Protein AF-A0A0D0DEZ7-F1 (afdb_monomer_lite)

Radius of gyration: 14.69 Å; chains: 1; bounding box: 36×17×42 Å

Sequence (64 aa):
VLLLLEFRCELNFIEQCWGRAKRIYWQFPASTKEADLEQNVCKALDSVTLKLMCKYVLPHSIWI

Secondary structure (DSSP, 8-state):
-----S--GGG-HHHHHHHHHHHHHTTSPP-S-HHHHHHHHHHHHHTS-HHHHHHHHS-GGG--

Foldseek 3Di:
DDDPDDPPCVLDLVSQLVVQLVVQLVVDDDDPDPVVSVVSSVVSSVVCDPVVSVVSVDPPVVVD

Organism: NCBI:txid930991

pLDDT: mean 83.54, std 17.05, range [43.97, 97.75]

Structure (mmCIF, N/CA/C/O backbone):
data_AF-A0A0D0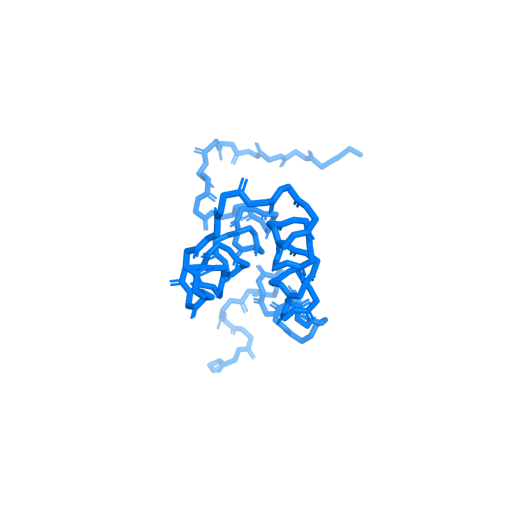DEZ7-F1
#
_entry.id   AF-A0A0D0DEZ7-F1
#
loop_
_atom_site.group_PDB
_atom_site.id
_atom_site.type_symbol
_atom_site.label_atom_id
_atom_site.label_alt_id
_atom_site.label_comp_id
_atom_site.label_asym_id
_atom_site.label_entity_id
_atom_site.label_seq_id
_atom_site.pdbx_PDB_ins_code
_atom_site.Cartn_x
_atom_site.Cartn_y
_atom_site.Cartn_z
_atom_site.occupancy
_atom_site.B_iso_or_equiv
_atom_site.auth_seq_id
_atom_site.auth_comp_id
_atom_site.auth_asym_id
_atom_site.auth_atom_id
_atom_site.pdbx_PDB_model_num
ATOM 1 N N . VAL A 1 1 ? 22.013 -9.483 -5.340 1.00 51.56 1 VAL A N 1
ATOM 2 C CA . VAL A 1 1 ? 22.136 -8.185 -4.633 1.00 51.56 1 VAL A CA 1
ATOM 3 C C . VAL A 1 1 ? 21.822 -7.086 -5.635 1.00 51.56 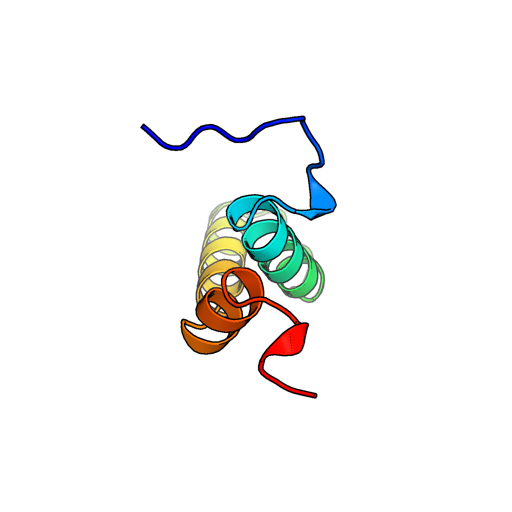1 VAL A C 1
ATOM 5 O O . VAL A 1 1 ? 22.493 -7.034 -6.656 1.00 51.56 1 VAL A O 1
ATOM 8 N N . LEU A 1 2 ? 20.769 -6.296 -5.405 1.00 59.66 2 LEU A N 1
ATOM 9 C CA . LEU A 1 2 ? 20.431 -5.123 -6.223 1.00 59.66 2 LEU A CA 1
ATOM 10 C C . LEU A 1 2 ? 21.151 -3.906 -5.631 1.00 59.66 2 LEU A C 1
ATOM 12 O O . LEU A 1 2 ? 20.960 -3.592 -4.459 1.00 59.66 2 LEU A O 1
ATOM 16 N N . LEU A 1 3 ? 21.994 -3.254 -6.427 1.00 61.59 3 LEU A N 1
ATOM 17 C CA . LEU A 1 3 ? 22.672 -2.012 -6.060 1.00 61.59 3 LEU A CA 1
ATOM 18 C C . LEU A 1 3 ? 21.770 -0.834 -6.456 1.00 61.59 3 LEU A C 1
ATOM 20 O O . LEU A 1 3 ? 21.735 -0.440 -7.619 1.00 61.59 3 LEU A O 1
ATOM 24 N N . LEU A 1 4 ? 21.024 -0.290 -5.490 1.00 60.88 4 LEU A N 1
ATOM 25 C CA . LEU A 1 4 ? 20.356 1.010 -5.617 1.00 60.88 4 LEU A CA 1
ATOM 26 C C . LEU A 1 4 ? 21.430 2.096 -5.497 1.00 60.88 4 LEU A C 1
ATOM 28 O O . LEU A 1 4 ? 21.735 2.585 -4.410 1.00 60.88 4 LEU A O 1
ATOM 32 N N . LEU A 1 5 ? 22.068 2.389 -6.629 1.00 61.31 5 LEU A N 1
ATOM 33 C CA . LEU A 1 5 ? 23.027 3.475 -6.764 1.00 61.31 5 LEU A CA 1
ATOM 34 C C . LEU A 1 5 ? 22.269 4.793 -6.583 1.00 61.31 5 LEU A C 1
ATOM 36 O O . LEU A 1 5 ? 21.507 5.207 -7.449 1.00 61.31 5 LEU A O 1
ATOM 40 N N . GLU A 1 6 ? 22.503 5.404 -5.425 1.00 56.59 6 GLU A N 1
ATOM 41 C CA . GLU A 1 6 ? 22.037 6.727 -5.008 1.00 56.59 6 GLU A CA 1
ATOM 42 C C . GLU A 1 6 ? 20.554 6.782 -4.591 1.00 56.59 6 GLU A C 1
ATOM 44 O O . GLU A 1 6 ? 19.637 6.510 -5.362 1.00 56.59 6 GLU A O 1
ATOM 49 N N . PHE A 1 7 ? 20.334 7.147 -3.320 1.00 52.19 7 PHE A N 1
ATOM 50 C CA . PHE A 1 7 ? 19.060 7.290 -2.600 1.00 52.19 7 PHE A CA 1
ATOM 51 C C . PHE A 1 7 ? 18.110 8.331 -3.229 1.00 52.19 7 PHE A C 1
ATOM 53 O O . PHE A 1 7 ? 17.752 9.337 -2.620 1.00 52.19 7 PHE A O 1
ATOM 60 N N . ARG A 1 8 ? 17.646 8.095 -4.454 1.00 57.91 8 ARG A N 1
ATOM 61 C CA . ARG A 1 8 ? 16.491 8.793 -5.015 1.00 57.91 8 ARG A CA 1
ATOM 62 C C . ARG A 1 8 ? 15.260 7.961 -4.687 1.00 57.91 8 ARG A C 1
ATOM 64 O O . ARG A 1 8 ? 14.894 7.080 -5.460 1.00 57.91 8 ARG A O 1
ATOM 71 N N . CYS A 1 9 ? 14.629 8.219 -3.533 1.00 53.09 9 CYS A N 1
ATOM 72 C CA . CYS A 1 9 ? 13.392 7.530 -3.111 1.00 53.09 9 CYS A CA 1
ATOM 73 C C . CYS A 1 9 ? 12.314 7.534 -4.208 1.00 53.09 9 CYS A C 1
ATOM 75 O O . CYS A 1 9 ? 11.518 6.608 -4.305 1.00 53.09 9 CYS A O 1
ATOM 77 N N . GLU A 1 10 ? 12.348 8.535 -5.082 1.00 56.41 10 GLU A N 1
ATOM 78 C CA . GLU A 1 10 ? 11.433 8.741 -6.210 1.00 56.41 10 GLU A CA 1
ATOM 79 C C . GLU A 1 10 ? 11.586 7.682 -7.317 1.00 56.41 10 GLU A C 1
ATOM 81 O O . GLU A 1 10 ? 10.686 7.499 -8.132 1.00 56.41 10 GLU A O 1
ATOM 86 N N . LEU A 1 11 ? 12.707 6.952 -7.328 1.00 63.81 11 LEU A N 1
ATOM 87 C CA . LEU A 1 11 ? 13.003 5.876 -8.275 1.00 63.81 11 LEU A CA 1
ATOM 88 C C . LEU A 1 11 ? 12.923 4.479 -7.649 1.00 63.81 11 LEU A C 1
ATOM 90 O O . LEU A 1 11 ? 13.032 3.489 -8.374 1.00 63.81 11 LEU A O 1
ATOM 94 N N . ASN A 1 12 ? 12.715 4.354 -6.333 1.00 77.69 12 ASN A N 1
ATOM 95 C CA . ASN A 1 12 ? 12.565 3.035 -5.732 1.00 77.69 12 ASN A CA 1
ATOM 96 C C . ASN A 1 12 ? 11.167 2.484 -6.039 1.00 77.69 12 ASN A C 1
ATOM 98 O O . ASN A 1 12 ? 10.147 3.047 -5.641 1.00 77.69 12 ASN A O 1
ATOM 102 N N . PHE A 1 13 ? 11.127 1.350 -6.735 1.00 82.81 13 PHE A N 1
ATOM 103 C CA . PHE A 1 13 ? 9.908 0.616 -7.068 1.00 82.81 13 PHE A CA 1
ATOM 104 C C . PHE A 1 13 ? 8.977 0.429 -5.855 1.00 82.81 13 PHE A C 1
ATOM 106 O O . PHE A 1 13 ? 7.766 0.645 -5.944 1.00 82.81 13 PHE A O 1
ATOM 113 N N . ILE A 1 14 ? 9.560 0.066 -4.709 1.00 87.81 14 ILE A N 1
ATOM 114 C CA . ILE A 1 14 ? 8.821 -0.198 -3.471 1.00 87.81 14 ILE A CA 1
ATOM 115 C C . ILE A 1 14 ? 8.173 1.087 -2.935 1.00 87.81 14 ILE A C 1
ATOM 117 O O . ILE A 1 14 ? 7.004 1.063 -2.555 1.00 87.81 14 ILE A O 1
ATOM 121 N N . GLU A 1 15 ? 8.8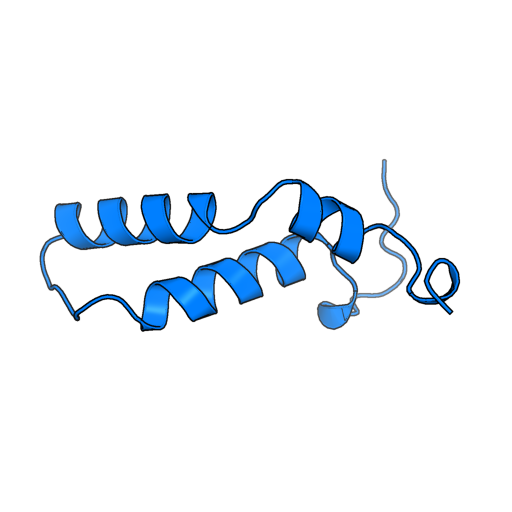77 2.220 -2.979 1.00 87.75 15 GLU A N 1
ATOM 122 C CA . GLU A 1 15 ? 8.334 3.516 -2.547 1.00 87.75 15 GLU A CA 1
ATOM 123 C C . GLU A 1 15 ? 7.183 3.983 -3.445 1.00 87.75 15 GLU A C 1
ATOM 125 O O . GLU A 1 15 ? 6.181 4.496 -2.949 1.00 87.75 15 GLU A O 1
ATOM 130 N N . GLN A 1 16 ? 7.260 3.742 -4.760 1.00 88.44 16 GLN A N 1
ATOM 131 C CA . GLN A 1 16 ? 6.153 4.042 -5.678 1.00 88.44 16 GLN A CA 1
ATOM 132 C C . GLN A 1 16 ? 4.904 3.201 -5.361 1.00 88.44 16 GLN A C 1
ATOM 134 O O . GLN A 1 16 ? 3.783 3.724 -5.359 1.00 88.44 16 GLN A O 1
ATOM 139 N N . CYS A 1 17 ? 5.085 1.919 -5.028 1.00 93.00 17 CYS A N 1
ATOM 140 C CA . CYS A 1 17 ? 3.996 1.045 -4.589 1.00 93.00 17 CYS A CA 1
ATOM 141 C C . CYS A 1 17 ? 3.376 1.535 -3.272 1.00 93.00 17 CYS A C 1
ATOM 143 O O . CYS A 1 17 ? 2.154 1.676 -3.179 1.00 93.00 17 CYS A O 1
ATOM 145 N N . TRP A 1 18 ? 4.207 1.877 -2.284 1.00 93.62 18 TRP A N 1
ATOM 146 C CA . TRP A 1 18 ? 3.750 2.441 -1.012 1.00 93.62 18 TRP A CA 1
ATOM 147 C C . TRP A 1 18 ? 3.036 3.780 -1.180 1.00 93.62 18 TRP A C 1
ATOM 149 O O . TRP A 1 18 ? 1.994 3.998 -0.563 1.00 93.62 18 TRP A O 1
ATOM 159 N N . GLY A 1 19 ? 3.540 4.669 -2.037 1.00 92.94 19 GLY A N 1
ATOM 160 C CA . GLY A 1 19 ? 2.902 5.946 -2.349 1.00 92.94 19 GLY A CA 1
ATOM 161 C C . GLY A 1 19 ? 1.508 5.763 -2.951 1.00 92.94 19 GLY A C 1
ATOM 162 O O . GLY A 1 19 ? 0.559 6.446 -2.552 1.00 92.94 19 GLY A O 1
ATOM 163 N N . ARG A 1 20 ? 1.346 4.790 -3.860 1.00 94.44 20 ARG A N 1
ATOM 164 C CA . ARG A 1 20 ? 0.037 4.431 -4.423 1.00 94.44 20 ARG A CA 1
ATOM 165 C C . ARG A 1 20 ? -0.915 3.903 -3.353 1.00 94.44 20 ARG A C 1
ATOM 167 O O . ARG A 1 20 ? -2.036 4.406 -3.270 1.00 94.44 20 ARG A O 1
ATOM 174 N N . ALA A 1 21 ? -0.475 2.941 -2.544 1.00 96.62 21 ALA A N 1
ATOM 175 C CA . ALA A 1 21 ? -1.287 2.373 -1.471 1.00 96.62 21 ALA A CA 1
ATOM 176 C C . ALA A 1 21 ? -1.706 3.453 -0.461 1.00 96.62 21 ALA A C 1
ATOM 178 O O . ALA A 1 21 ? -2.886 3.589 -0.159 1.00 96.62 21 ALA A O 1
ATOM 179 N N . LYS A 1 22 ? -0.779 4.314 -0.025 1.00 95.81 22 LYS A N 1
ATOM 180 C CA . LYS A 1 22 ? -1.052 5.421 0.908 1.00 95.81 22 LYS A CA 1
ATOM 181 C C . LYS A 1 22 ? -2.097 6.405 0.368 1.00 95.81 22 LYS A C 1
ATOM 183 O O . LYS A 1 22 ? -2.985 6.823 1.106 1.00 95.81 22 LYS A O 1
ATOM 188 N N . ARG A 1 23 ? -2.053 6.721 -0.933 1.00 96.31 23 ARG A N 1
ATOM 189 C CA . ARG A 1 23 ? -3.065 7.569 -1.588 1.00 96.31 23 ARG A CA 1
ATOM 190 C C . ARG A 1 23 ? -4.460 6.938 -1.593 1.00 96.31 23 ARG A C 1
ATOM 192 O O . ARG A 1 23 ? -5.444 7.670 -1.523 1.00 96.31 23 ARG A O 1
ATOM 199 N N . ILE A 1 24 ? -4.554 5.615 -1.728 1.00 97.62 24 ILE A N 1
ATOM 200 C CA . ILE A 1 24 ? -5.830 4.892 -1.632 1.00 97.62 24 ILE A CA 1
ATOM 201 C C . ILE A 1 24 ? -6.282 4.811 -0.177 1.00 97.62 24 ILE A C 1
ATOM 203 O O . ILE A 1 24 ? -7.448 5.056 0.106 1.00 97.62 24 ILE A O 1
ATOM 207 N N . TYR A 1 25 ? -5.355 4.570 0.749 1.00 97.62 25 TYR A N 1
ATOM 208 C CA . TYR A 1 25 ? -5.648 4.527 2.174 1.00 97.62 25 TYR A CA 1
ATOM 209 C C . TYR A 1 25 ? -6.311 5.821 2.675 1.00 97.62 25 TYR A C 1
ATOM 211 O O . TYR A 1 25 ? -7.307 5.768 3.387 1.00 97.62 25 TYR A O 1
ATOM 219 N N . TRP A 1 26 ? -5.829 6.987 2.229 1.00 97.12 26 TRP A N 1
ATOM 220 C CA . TRP A 1 26 ? -6.421 8.293 2.557 1.00 97.12 26 TRP A CA 1
ATOM 221 C C . TRP A 1 26 ? -7.849 8.520 2.042 1.00 97.12 26 TRP A C 1
ATOM 223 O O . TRP A 1 26 ? -8.466 9.513 2.414 1.00 97.12 26 TRP A O 1
ATOM 233 N N . GLN A 1 27 ? -8.379 7.641 1.191 1.00 97.38 27 GLN A N 1
ATOM 234 C CA . GLN A 1 27 ? -9.765 7.715 0.721 1.00 97.38 27 GLN A CA 1
ATOM 235 C C . GLN A 1 27 ? -10.726 6.920 1.615 1.00 97.38 27 GLN A C 1
ATOM 237 O O . GLN A 1 27 ? -11.939 7.083 1.486 1.00 97.38 27 GLN A O 1
ATOM 242 N N . PHE A 1 28 ? -10.217 6.067 2.513 1.00 96.38 28 PHE A N 1
ATOM 243 C CA . PHE A 1 28 ? -11.055 5.372 3.488 1.00 96.38 28 PHE A CA 1
ATOM 244 C C . PHE A 1 28 ? -11.528 6.325 4.593 1.00 96.38 28 PHE A C 1
ATOM 246 O O . PHE A 1 28 ? -10.836 7.294 4.920 1.00 96.38 28 PHE A O 1
ATOM 253 N N . PRO A 1 29 ? -12.699 6.060 5.199 1.00 95.00 29 PRO A N 1
ATOM 254 C CA . PRO A 1 29 ? -13.154 6.826 6.350 1.00 95.00 29 PRO A CA 1
ATOM 255 C C . PRO A 1 29 ? -12.170 6.694 7.518 1.00 95.00 29 PRO A C 1
ATOM 257 O O . PRO A 1 29 ? -11.588 5.630 7.744 1.00 95.00 29 PRO A O 1
ATOM 260 N N . ALA A 1 30 ? -12.017 7.771 8.289 1.00 94.06 30 ALA A N 1
ATOM 261 C CA . ALA A 1 30 ? -11.252 7.731 9.527 1.00 94.06 30 ALA A CA 1
ATOM 262 C C . ALA A 1 30 ? -11.905 6.749 10.514 1.00 94.06 30 ALA A C 1
ATOM 264 O O . ALA A 1 30 ? -13.116 6.795 10.733 1.00 94.06 30 ALA A O 1
ATOM 265 N N . SER A 1 31 ? -11.098 5.884 11.125 1.00 95.44 31 SER A N 1
ATOM 266 C CA . SER A 1 31 ? -11.527 4.986 12.198 1.00 95.44 31 SER A CA 1
ATOM 267 C C . SER A 1 31 ? -10.533 5.041 13.353 1.00 95.44 31 SER A C 1
ATOM 269 O O . SER A 1 31 ? -9.360 5.361 13.171 1.00 95.44 31 SER A O 1
ATOM 271 N N . THR A 1 32 ? -11.014 4.744 14.555 1.00 94.88 32 THR A N 1
ATOM 272 C CA . THR A 1 32 ? -10.197 4.558 15.761 1.00 94.88 32 THR A CA 1
ATOM 273 C C . THR A 1 32 ? -10.031 3.083 16.121 1.00 94.88 32 THR A C 1
ATOM 275 O O . THR A 1 32 ? -9.289 2.762 17.045 1.00 94.88 32 THR A O 1
ATOM 278 N N . LYS A 1 33 ? -10.719 2.176 15.414 1.00 97.44 33 LYS A N 1
ATOM 279 C CA . LYS A 1 33 ? -10.645 0.734 15.653 1.00 97.44 33 LYS A CA 1
ATOM 280 C C . LYS A 1 33 ? -9.515 0.137 14.831 1.00 97.44 33 LYS A C 1
ATOM 282 O O . LYS A 1 33 ? -9.533 0.228 13.608 1.00 97.44 33 LYS A O 1
ATOM 287 N N . GLU A 1 34 ? -8.590 -0.540 15.497 1.00 97.00 34 GLU A N 1
ATOM 288 C CA . GLU A 1 34 ? -7.448 -1.204 14.861 1.00 97.00 34 GLU A CA 1
ATOM 289 C C . GLU A 1 34 ? -7.872 -2.148 13.727 1.00 97.00 34 GLU A C 1
ATOM 291 O O . GLU A 1 34 ? -7.351 -2.034 12.625 1.00 97.00 34 GLU A O 1
ATOM 296 N N . ALA A 1 35 ? -8.909 -2.967 13.939 1.00 97.25 35 ALA A N 1
ATOM 297 C CA . ALA A 1 35 ? -9.428 -3.883 12.919 1.00 97.25 35 ALA A CA 1
ATOM 298 C C . ALA A 1 35 ? -9.874 -3.177 11.621 1.00 97.25 35 ALA A C 1
ATOM 300 O O . ALA A 1 35 ? -9.662 -3.694 10.523 1.00 97.25 35 ALA A O 1
ATOM 301 N N . ASP A 1 36 ? -10.466 -1.982 11.727 1.00 97.19 36 ASP A N 1
ATOM 302 C CA . ASP A 1 36 ? -10.859 -1.203 10.549 1.00 97.19 36 ASP A CA 1
ATOM 303 C C . ASP A 1 36 ? -9.617 -0.644 9.840 1.00 97.19 36 ASP A C 1
ATOM 305 O O . ASP A 1 36 ? -9.549 -0.639 8.610 1.00 97.19 36 ASP A O 1
ATOM 309 N N . LEU A 1 37 ? -8.620 -0.187 10.607 1.00 96.88 37 LEU A N 1
ATOM 310 C CA 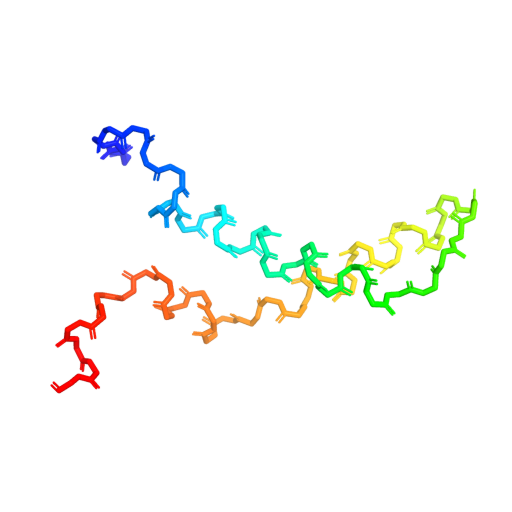. LEU A 1 37 ? -7.360 0.329 10.069 1.00 96.88 37 LEU A CA 1
ATOM 311 C C . LEU A 1 37 ? -6.584 -0.769 9.334 1.00 96.88 37 LEU A C 1
ATOM 313 O O . LEU A 1 37 ? -6.154 -0.544 8.204 1.00 96.88 37 LEU A O 1
ATOM 317 N N . GLU A 1 38 ? -6.467 -1.962 9.921 1.00 97.69 38 GLU A N 1
ATOM 318 C CA . GLU A 1 38 ? -5.839 -3.131 9.297 1.00 97.69 38 GLU A CA 1
ATOM 319 C C . GLU A 1 38 ? -6.542 -3.508 7.993 1.00 97.69 38 GLU A C 1
ATOM 321 O O . GLU A 1 38 ? -5.899 -3.632 6.948 1.00 97.69 38 GLU A O 1
ATOM 326 N N . GLN A 1 39 ? -7.875 -3.607 8.015 1.00 97.69 39 GLN A N 1
ATOM 327 C CA . GLN A 1 39 ? -8.645 -3.931 6.819 1.00 97.69 39 GLN A CA 1
ATOM 328 C C . GLN A 1 39 ? -8.456 -2.874 5.719 1.00 97.69 39 GLN A C 1
ATOM 330 O O . GLN A 1 39 ? -8.345 -3.215 4.538 1.00 97.69 39 GLN A O 1
ATOM 335 N N . ASN A 1 40 ? -8.409 -1.594 6.088 1.00 97.62 40 ASN A N 1
ATOM 336 C CA . ASN A 1 40 ? -8.174 -0.495 5.156 1.00 97.62 40 ASN A CA 1
ATOM 337 C C . ASN A 1 40 ? -6.758 -0.539 4.567 1.00 97.62 40 ASN A C 1
ATOM 339 O O . ASN A 1 40 ? -6.592 -0.289 3.372 1.00 97.62 40 ASN A O 1
ATOM 343 N N . VAL A 1 41 ? -5.743 -0.897 5.361 1.00 96.94 41 VAL A N 1
ATOM 344 C CA . VAL A 1 41 ? -4.371 -1.103 4.870 1.00 96.94 41 VAL A CA 1
ATOM 345 C C . VAL A 1 41 ? -4.319 -2.276 3.892 1.00 96.94 41 VAL A C 1
ATOM 347 O O . VAL A 1 41 ? -3.784 -2.105 2.798 1.00 96.94 41 VAL A O 1
ATOM 350 N N . CYS A 1 42 ? -4.927 -3.422 4.216 1.00 97.75 42 CYS A N 1
ATOM 351 C CA . CYS A 1 42 ? -4.995 -4.569 3.303 1.00 97.75 42 CYS A CA 1
ATOM 352 C C . CYS A 1 42 ? -5.647 -4.186 1.967 1.00 97.75 42 CYS A C 1
ATOM 354 O O . CYS A 1 42 ? -5.038 -4.355 0.914 1.00 97.75 42 CYS A O 1
ATOM 356 N N . LYS A 1 43 ? -6.828 -3.552 2.002 1.00 97.50 43 LYS A N 1
ATOM 357 C CA . LYS A 1 43 ? -7.522 -3.084 0.789 1.00 97.50 43 LYS A CA 1
ATOM 358 C C . LYS A 1 43 ? -6.697 -2.067 -0.009 1.00 97.50 43 LYS A C 1
ATOM 360 O O . LYS A 1 43 ? -6.719 -2.074 -1.240 1.00 97.50 43 LYS A O 1
ATOM 365 N N . ALA A 1 44 ? -5.981 -1.171 0.671 1.00 97.62 44 ALA A N 1
ATOM 366 C CA . ALA A 1 44 ? -5.104 -0.202 0.023 1.00 97.62 44 ALA A CA 1
ATOM 367 C C . ALA A 1 44 ? -3.914 -0.875 -0.676 1.00 97.62 44 ALA A C 1
ATOM 369 O O . ALA A 1 44 ? -3.563 -0.475 -1.789 1.00 97.62 44 ALA A O 1
ATOM 370 N N . LEU A 1 45 ? -3.311 -1.892 -0.061 1.00 96.50 45 LEU A N 1
ATOM 371 C CA . LEU A 1 45 ? -2.215 -2.664 -0.649 1.00 96.50 45 LEU A CA 1
ATOM 372 C C . LEU A 1 45 ? -2.695 -3.494 -1.846 1.00 96.50 45 LEU A C 1
ATOM 374 O O . LEU A 1 45 ? -2.060 -3.444 -2.898 1.00 96.50 45 LEU A O 1
ATOM 378 N N . ASP A 1 46 ? -3.862 -4.134 -1.746 1.00 96.81 46 ASP A N 1
ATOM 379 C CA . ASP A 1 46 ? -4.476 -4.904 -2.840 1.00 96.81 46 ASP A CA 1
ATOM 380 C C . ASP A 1 46 ? -4.788 -4.044 -4.078 1.00 96.81 46 ASP A C 1
ATOM 382 O O . ASP A 1 46 ? -4.854 -4.537 -5.206 1.00 96.81 46 ASP A O 1
ATOM 386 N N . SER A 1 47 ? -4.932 -2.725 -3.906 1.00 96.12 47 SER A N 1
ATOM 387 C CA . SER A 1 47 ? -5.120 -1.792 -5.025 1.00 96.12 47 SER A CA 1
ATOM 388 C C . SER A 1 47 ? -3.874 -1.628 -5.914 1.00 96.12 47 SER A C 1
ATOM 390 O O . SER A 1 47 ? -3.967 -1.130 -7.046 1.00 96.12 47 SER A O 1
ATOM 392 N N . VAL A 1 48 ? -2.694 -2.032 -5.428 1.00 95.81 48 VAL A N 1
ATOM 393 C CA . VAL A 1 48 ? -1.436 -2.004 -6.182 1.00 95.81 48 VAL A CA 1
ATOM 394 C C . VAL A 1 48 ? -1.367 -3.241 -7.077 1.00 95.81 48 VAL A C 1
ATOM 396 O O . VAL A 1 48 ? -0.748 -4.249 -6.762 1.00 95.81 48 VAL A O 1
ATOM 399 N N . THR A 1 49 ? -2.029 -3.166 -8.230 1.00 94.94 49 THR A N 1
ATOM 400 C CA . THR A 1 49 ? -2.059 -4.287 -9.185 1.00 94.94 49 THR A CA 1
ATOM 401 C C . THR A 1 49 ? -0.679 -4.595 -9.781 1.00 94.94 49 THR A C 1
ATOM 403 O O . THR A 1 49 ? 0.153 -3.701 -9.955 1.00 94.94 49 THR A O 1
ATOM 406 N N . LEU A 1 50 ? -0.481 -5.837 -10.237 1.00 91.56 50 LEU A N 1
ATOM 407 C CA . LEU A 1 50 ? 0.722 -6.248 -10.978 1.00 91.56 50 LEU A CA 1
ATOM 408 C C . LEU A 1 50 ? 1.021 -5.344 -12.182 1.00 91.56 50 LEU A C 1
ATOM 410 O O . LEU A 1 50 ? 2.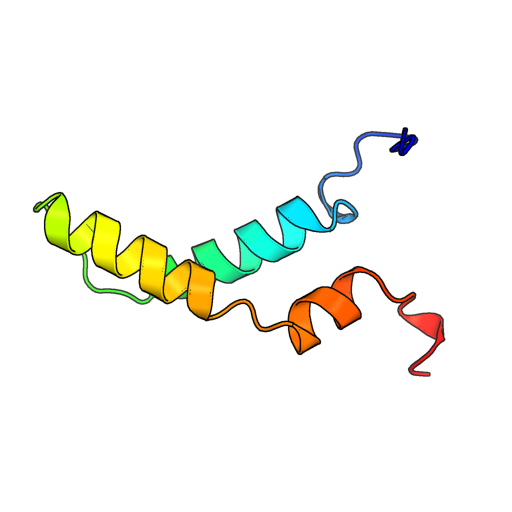174 -5.035 -12.454 1.00 91.56 50 LEU A O 1
ATOM 414 N N . LYS A 1 51 ? -0.009 -4.847 -12.877 1.00 90.38 51 LYS A N 1
ATOM 415 C CA . LYS A 1 51 ? 0.164 -3.919 -14.006 1.00 90.38 51 LYS A CA 1
ATOM 416 C C . LYS A 1 51 ? 0.805 -2.597 -13.574 1.00 90.38 51 LYS A C 1
ATOM 418 O O . LYS A 1 51 ? 1.668 -2.075 -14.277 1.00 90.38 51 LYS A O 1
ATOM 423 N N . LEU A 1 52 ? 0.386 -2.059 -12.426 1.00 89.94 52 LEU A N 1
ATOM 424 C CA . LEU A 1 52 ? 1.001 -0.874 -11.821 1.00 89.94 52 LEU A CA 1
ATOM 425 C C . LEU A 1 52 ? 2.447 -1.164 -11.424 1.00 89.94 52 LEU A C 1
ATOM 427 O O . LEU A 1 52 ? 3.326 -0.362 -11.724 1.00 89.94 52 LEU A O 1
ATOM 431 N N . MET A 1 53 ? 2.697 -2.335 -10.839 1.00 90.19 53 MET A N 1
ATOM 432 C CA . MET A 1 53 ? 4.046 -2.743 -10.473 1.00 90.19 53 MET A CA 1
ATOM 433 C C . MET A 1 53 ? 4.970 -2.824 -11.700 1.00 90.19 53 MET A C 1
ATOM 435 O O . MET A 1 53 ? 6.033 -2.207 -11.724 1.00 90.19 53 MET A O 1
ATOM 439 N N . CYS A 1 54 ? 4.537 -3.497 -12.768 1.00 89.19 54 CYS A N 1
ATOM 440 C CA . CYS A 1 54 ? 5.291 -3.566 -14.018 1.00 89.19 54 CYS A CA 1
ATOM 441 C C . CYS A 1 54 ? 5.562 -2.174 -14.602 1.00 89.19 54 CYS A C 1
ATOM 443 O O . CYS A 1 54 ? 6.664 -1.924 -15.078 1.00 89.19 54 CYS A O 1
ATOM 445 N N . LYS A 1 55 ? 4.602 -1.241 -14.523 1.00 86.50 55 LYS A N 1
ATOM 446 C CA . LYS A 1 55 ? 4.807 0.143 -14.977 1.00 86.50 55 LYS A CA 1
ATOM 447 C C . LYS A 1 55 ? 5.929 0.853 -14.211 1.00 86.50 55 LYS A C 1
ATOM 449 O O . LYS A 1 55 ? 6.663 1.616 -14.819 1.00 86.50 55 LYS A O 1
ATOM 454 N N . TYR A 1 56 ? 6.050 0.628 -12.905 1.00 85.12 56 TYR A N 1
ATOM 455 C CA . TYR A 1 56 ? 7.081 1.271 -12.085 1.00 85.12 56 TYR A CA 1
ATOM 456 C C . TYR A 1 56 ? 8.488 0.716 -12.334 1.00 85.12 56 TYR A C 1
ATOM 458 O O . TYR A 1 56 ? 9.465 1.426 -12.111 1.00 85.12 56 TYR A O 1
ATOM 466 N N . VAL A 1 57 ? 8.593 -0.538 -12.784 1.00 81.75 57 VAL A N 1
ATOM 467 C CA . VAL A 1 57 ? 9.874 -1.189 -13.105 1.00 81.75 57 VAL A CA 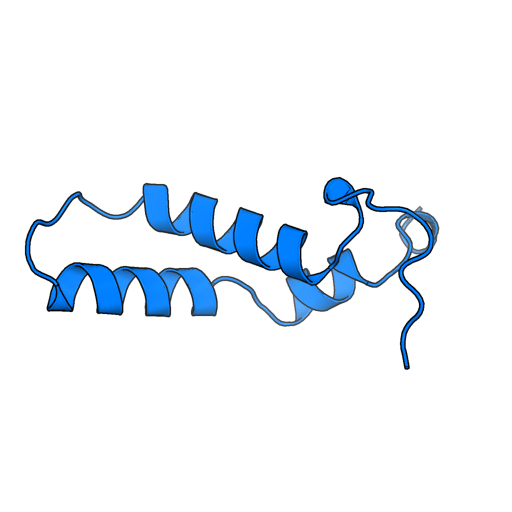1
ATOM 468 C C . VAL A 1 57 ? 10.311 -0.908 -14.543 1.00 81.75 57 VAL A C 1
ATOM 470 O O . VAL A 1 57 ? 11.505 -0.797 -14.814 1.00 81.75 57 VAL A O 1
ATOM 473 N N . LEU A 1 58 ? 9.364 -0.813 -15.479 1.00 78.81 58 LEU A N 1
ATOM 474 C CA . LEU A 1 58 ? 9.681 -0.623 -16.890 1.00 78.81 58 LEU A CA 1
ATOM 475 C C . LEU A 1 58 ? 10.062 0.841 -17.182 1.00 78.81 58 LEU A C 1
ATOM 477 O O . LEU A 1 58 ? 9.337 1.752 -16.779 1.00 78.81 58 LEU A O 1
ATOM 481 N N . PRO A 1 59 ? 11.159 1.090 -17.923 1.00 63.91 59 PRO A N 1
ATOM 482 C CA . PRO A 1 59 ? 11.545 2.430 -18.349 1.00 63.91 59 PRO A CA 1
ATOM 483 C C . PRO A 1 59 ? 10.406 3.150 -19.072 1.00 63.91 59 PRO A C 1
ATOM 485 O O . PRO A 1 59 ? 9.763 2.595 -19.967 1.00 63.91 59 PRO A O 1
ATOM 488 N N . HIS A 1 60 ? 10.192 4.420 -18.723 1.00 59.88 60 HIS A N 1
ATOM 489 C CA . HIS A 1 60 ? 9.140 5.250 -19.317 1.00 59.88 60 HIS A CA 1
ATOM 490 C C . HIS A 1 60 ? 9.286 5.417 -20.846 1.00 59.88 60 HIS A C 1
ATOM 492 O O . HIS A 1 60 ? 8.309 5.729 -21.521 1.00 59.88 60 HIS A O 1
ATOM 498 N N . SER A 1 61 ? 10.484 5.153 -21.377 1.00 53.69 61 SER A N 1
ATOM 499 C CA . SER A 1 61 ? 10.877 5.192 -22.788 1.00 53.69 61 SER A CA 1
ATOM 500 C C . SER A 1 61 ? 10.421 3.996 -23.636 1.00 53.69 61 SER A C 1
ATOM 502 O O . SER A 1 61 ? 10.626 4.020 -24.840 1.00 53.69 61 SER A O 1
ATOM 504 N N . ILE A 1 62 ? 9.805 2.961 -23.052 1.00 55.59 62 ILE A N 1
ATOM 505 C CA . ILE A 1 62 ? 9.252 1.816 -23.812 1.00 55.59 62 ILE A CA 1
ATOM 506 C C . ILE A 1 62 ? 7.802 2.079 -24.273 1.00 55.59 62 ILE A C 1
ATOM 508 O O . ILE A 1 62 ? 7.266 1.353 -25.105 1.00 55.59 62 ILE A O 1
ATOM 512 N N . TRP A 1 63 ? 7.161 3.131 -23.756 1.00 49.84 63 TRP A N 1
ATOM 513 C CA . TRP A 1 63 ? 5.764 3.478 -24.050 1.00 49.84 63 TRP A CA 1
ATOM 514 C C . TRP A 1 63 ? 5.605 4.796 -24.837 1.00 49.84 63 TRP A C 1
ATOM 516 O O . TRP A 1 63 ? 4.493 5.322 -24.883 1.00 49.84 63 TRP A O 1
ATOM 526 N N . ILE A 1 64 ? 6.693 5.330 -25.415 1.00 43.97 64 ILE A N 1
ATOM 527 C CA . ILE A 1 64 ? 6.706 6.498 -26.320 1.00 43.97 64 ILE A CA 1
ATOM 528 C C . ILE A 1 64 ? 7.084 6.027 -27.721 1.00 43.97 64 ILE A C 1
ATOM 530 O O . ILE A 1 64 ? 8.072 5.266 -27.816 1.00 43.97 64 ILE A O 1
#